Protein AF-A0A4Z2IRZ7-F1 (afdb_monomer)

Sequence (146 aa):
MLFPNQSNFNRVLLCSSFQFVLPHSRGSSHGQTRIIRKAYEQDFYTQMMEECYELWAQLEQEAGVKLYRQTGLLVMGPEDSQSYQLMKETLQKNKVPIAILNRDNFCQHIPNVNLAVGDGAVVDITAGVLYADRALKTVQVQHGSC

Solvent-accessible surface area (backbone atoms only — not comparable to full-atom values): 8974 Å² total; per-residue (Å²): 136,90,81,84,85,78,77,82,77,76,87,77,83,86,83,72,96,62,99,62,76,83,89,61,95,81,48,98,78,58,58,65,60,41,83,45,69,51,82,34,58,52,58,68,61,35,59,54,36,56,60,51,54,52,53,52,53,48,50,26,62,78,65,75,45,93,36,74,44,78,70,34,40,84,46,73,47,50,50,84,36,67,66,53,45,40,19,52,50,31,29,57,74,69,64,50,62,62,48,81,38,49,86,90,52,33,50,80,78,41,74,90,58,84,80,56,92,67,44,36,34,40,29,34,55,79,7,22,40,30,35,47,58,57,50,54,51,50,58,46,60,77,72,59,82,124

Foldseek 3Di:
DDDDPDPPPPPDDDDDPDPDDPPDDDDPLPDQKDKQFLQFLDLVSNVVSVVVVVVQVVLCVVQVHDFDDQDWDKDKDQPPDPRNVSSVVSCVVSVQDKDKDDQVCCCVVVVPDHHDVRMTMMIRRRMDMGRSRVSVVSVCVVPVDD

Mean predicted aligned error: 10.41 Å

Structure (mmCIF, N/CA/C/O backbone):
data_AF-A0A4Z2IRZ7-F1
#
_entry.id   AF-A0A4Z2IRZ7-F1
#
loop_
_atom_site.group_PDB
_atom_site.id
_atom_site.type_symbol
_atom_site.label_atom_id
_atom_site.label_alt_id
_atom_site.label_comp_id
_atom_site.label_asym_id
_atom_site.label_entity_id
_atom_site.label_seq_id
_atom_site.pdbx_PDB_ins_code
_atom_site.Cartn_x
_atom_site.Cartn_y
_atom_site.Cartn_z
_atom_site.occupancy
_atom_site.B_iso_or_equiv
_atom_site.auth_seq_id
_atom_site.auth_comp_id
_atom_site.auth_asym_id
_atom_site.auth_atom_id
_atom_site.pdbx_PDB_model_num
ATOM 1 N N . MET A 1 1 ? 6.733 22.222 47.354 1.00 32.50 1 MET A N 1
ATOM 2 C CA . MET A 1 1 ? 6.827 21.213 46.280 1.00 32.50 1 MET A CA 1
ATOM 3 C C . MET A 1 1 ? 5.982 21.704 45.122 1.00 32.50 1 MET A C 1
ATOM 5 O O . MET A 1 1 ? 4.785 21.882 45.292 1.00 32.50 1 MET A O 1
ATOM 9 N N . LEU A 1 2 ? 6.634 22.040 44.012 1.00 34.78 2 LEU A N 1
ATOM 10 C CA . LEU A 1 2 ? 6.007 22.363 42.732 1.00 34.78 2 LEU A CA 1
ATOM 11 C C . LEU A 1 2 ? 5.690 21.047 42.018 1.00 34.78 2 LEU A C 1
ATOM 13 O O . LEU A 1 2 ? 6.548 20.178 42.036 1.00 34.78 2 LEU A O 1
ATOM 17 N N . PHE A 1 3 ? 4.497 20.921 41.437 1.00 31.45 3 PHE A N 1
ATOM 18 C CA . PHE A 1 3 ? 4.261 20.603 40.019 1.00 31.45 3 PHE A CA 1
ATOM 19 C C . PHE A 1 3 ? 2.749 20.733 39.743 1.00 31.45 3 PHE A C 1
ATOM 21 O O . PHE A 1 3 ? 1.959 20.012 40.353 1.00 31.45 3 PHE A O 1
ATOM 28 N N . PRO A 1 4 ? 2.315 21.647 38.857 1.00 38.50 4 PRO A N 1
ATOM 29 C CA . PRO A 1 4 ? 0.963 21.649 38.321 1.00 38.50 4 PRO A CA 1
ATOM 30 C C . PRO A 1 4 ? 0.890 20.648 37.161 1.00 38.50 4 PR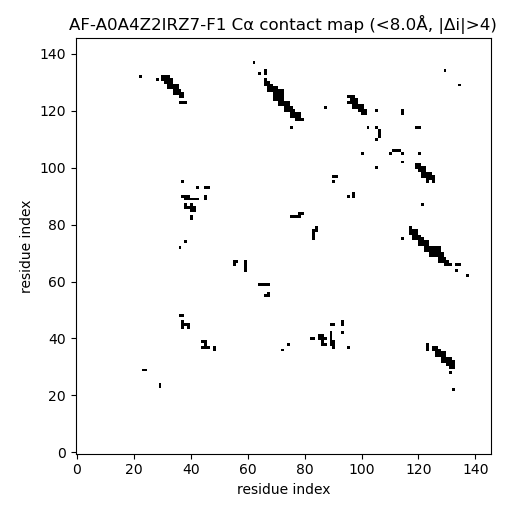O A C 1
ATOM 32 O O . PRO A 1 4 ? 1.700 20.708 36.240 1.00 38.50 4 PRO A O 1
ATOM 35 N N . ASN A 1 5 ? -0.089 19.745 37.179 1.00 33.78 5 ASN A N 1
ATOM 36 C CA . ASN A 1 5 ? -0.401 18.916 36.019 1.00 33.78 5 ASN A CA 1
ATOM 37 C C . ASN A 1 5 ? -1.425 19.683 35.168 1.00 33.78 5 ASN A C 1
ATOM 39 O O . ASN A 1 5 ? -2.632 19.586 35.383 1.00 33.78 5 ASN A O 1
ATOM 43 N N . GLN A 1 6 ? -0.936 20.547 34.275 1.00 34.66 6 GLN A N 1
ATOM 44 C CA . GLN A 1 6 ? -1.775 21.174 33.257 1.00 34.66 6 GLN A CA 1
ATOM 45 C C . GLN A 1 6 ? -2.068 20.133 32.176 1.00 34.66 6 GLN A C 1
ATOM 47 O O . GLN A 1 6 ? -1.275 19.904 31.269 1.00 34.66 6 GLN A O 1
ATOM 52 N N . SER A 1 7 ? -3.232 19.500 32.270 1.00 45.59 7 SER A N 1
ATOM 53 C CA . SER A 1 7 ? -3.869 18.853 31.128 1.00 45.59 7 SER A CA 1
ATOM 54 C C . SER A 1 7 ? -4.123 19.917 30.055 1.00 45.59 7 SER A C 1
ATOM 56 O O . SER A 1 7 ? -4.954 20.806 30.253 1.00 45.59 7 SER A O 1
ATOM 58 N N . ASN A 1 8 ? -3.385 19.846 28.944 1.00 38.34 8 ASN A N 1
ATOM 59 C CA . ASN A 1 8 ? -3.574 20.691 27.764 1.00 38.34 8 ASN A CA 1
ATOM 60 C C . ASN A 1 8 ? -4.948 20.415 27.132 1.00 38.34 8 ASN A C 1
ATOM 62 O O . ASN A 1 8 ? -5.078 19.638 26.189 1.00 38.34 8 ASN A O 1
ATOM 66 N N . PHE A 1 9 ? -5.992 21.066 27.642 1.00 39.69 9 PHE A N 1
ATOM 67 C CA . PHE A 1 9 ? -7.276 21.165 26.958 1.00 39.69 9 PHE A CA 1
ATOM 68 C C . PHE A 1 9 ? -7.162 22.211 25.848 1.00 39.69 9 PHE A C 1
ATOM 70 O O . PHE A 1 9 ? -7.553 23.367 26.015 1.00 39.69 9 PHE A O 1
ATOM 77 N N . ASN A 1 10 ? -6.639 21.806 24.693 1.00 42.34 10 ASN A N 1
ATOM 78 C CA . ASN A 1 10 ? -6.828 22.593 23.481 1.00 42.34 10 ASN A CA 1
ATOM 79 C C . ASN A 1 10 ? -8.300 22.468 23.071 1.00 42.34 10 ASN A C 1
ATOM 81 O O . ASN A 1 10 ? -8.748 21.409 22.636 1.00 42.34 10 ASN A O 1
ATOM 85 N N . ARG A 1 11 ? -9.076 23.545 23.234 1.00 40.66 11 ARG A N 1
ATOM 86 C CA . ARG A 1 11 ? -10.427 23.628 22.665 1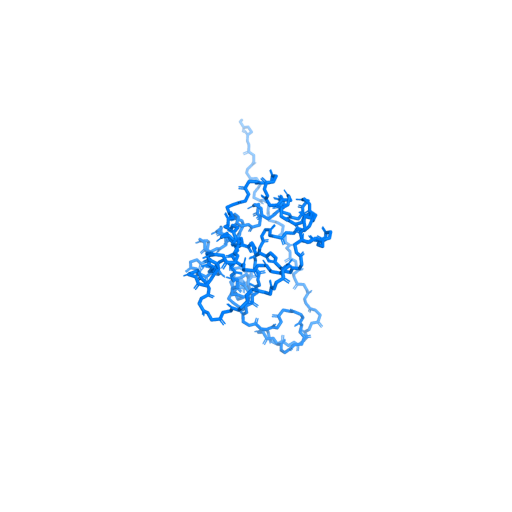.00 40.66 11 ARG A CA 1
ATOM 87 C C . ARG A 1 11 ? -10.292 23.736 21.147 1.00 40.66 11 ARG A C 1
ATOM 89 O O . ARG A 1 11 ? -9.940 24.796 20.638 1.00 40.66 11 ARG A O 1
ATOM 96 N N . VAL A 1 12 ? -10.548 22.642 20.437 1.00 47.38 12 VAL A N 1
ATOM 97 C CA . VAL A 1 12 ? -10.505 22.592 18.971 1.00 47.38 12 VAL A CA 1
ATOM 98 C C . VAL A 1 12 ? -11.932 22.666 18.434 1.00 47.38 12 VAL A C 1
ATOM 100 O O . VAL A 1 12 ? -12.759 21.815 18.747 1.00 47.38 12 VAL A O 1
ATOM 103 N N . LEU A 1 13 ? -12.225 23.686 17.625 1.00 42.91 13 LEU A N 1
ATOM 104 C CA . LEU A 1 13 ? -13.468 23.768 16.859 1.00 42.91 13 LEU A CA 1
ATOM 105 C C . LEU A 1 13 ? -13.219 23.190 15.461 1.00 42.91 13 LEU A C 1
ATOM 107 O O . LEU A 1 13 ? -12.467 23.769 14.678 1.00 42.91 13 LEU A O 1
ATOM 111 N N . LEU A 1 14 ? -13.851 22.060 15.139 1.00 45.16 14 LEU A N 1
ATOM 112 C CA . LEU A 1 14 ? -13.789 21.466 13.804 1.00 45.16 14 LEU A CA 1
ATOM 113 C C . L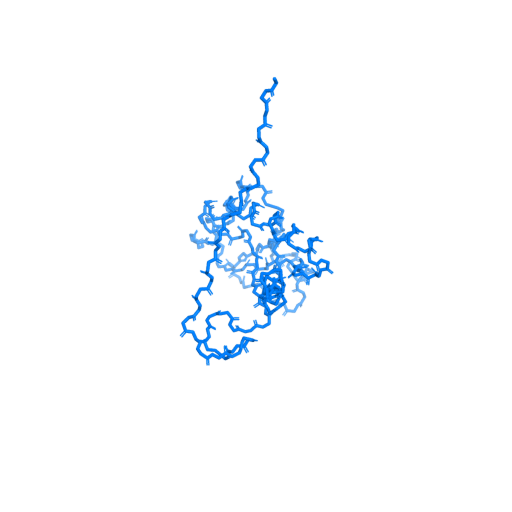EU A 1 14 ? -14.932 22.023 12.935 1.00 45.16 14 LEU A C 1
ATOM 115 O O . LEU A 1 14 ? -16.046 21.503 12.947 1.00 45.16 14 LEU A O 1
ATOM 119 N N . CYS A 1 15 ? -14.676 23.093 12.181 1.00 35.94 15 CYS A N 1
ATOM 120 C CA . CYS A 1 15 ? -15.643 23.631 11.218 1.00 35.94 15 CYS A CA 1
ATOM 121 C C . CYS A 1 15 ? -15.495 22.938 9.856 1.00 35.94 15 CYS A C 1
ATOM 123 O O . CYS A 1 15 ? -14.507 23.147 9.155 1.00 35.94 15 CYS A O 1
ATOM 125 N N . SER A 1 16 ? -16.497 22.153 9.458 1.00 40.22 16 SER A N 1
ATOM 126 C CA . SER A 1 16 ? -16.634 21.653 8.084 1.00 40.22 16 SER A CA 1
ATOM 127 C C . SER A 1 16 ? -17.588 22.555 7.298 1.00 40.22 16 SER A C 1
ATOM 129 O O . SER A 1 16 ? -18.656 22.908 7.791 1.00 40.22 16 SER A O 1
ATOM 131 N N . SER A 1 17 ? -17.220 22.927 6.071 1.00 38.41 17 SER A N 1
ATOM 132 C CA . SER A 1 17 ? -17.977 23.843 5.202 1.00 38.41 17 SER A CA 1
ATOM 133 C C . SER A 1 17 ? -19.218 23.221 4.546 1.00 38.41 17 SER A C 1
ATOM 135 O O . SER A 1 17 ? -19.878 23.874 3.736 1.00 38.41 17 SER A O 1
ATOM 137 N N . PHE A 1 18 ? -19.558 21.973 4.876 1.00 39.00 18 PHE A N 1
ATOM 138 C CA . PHE A 1 18 ? -20.695 21.269 4.291 1.00 39.00 18 PHE A CA 1
ATOM 139 C C . PHE A 1 18 ? -21.852 21.138 5.281 1.00 39.00 18 PHE A C 1
ATOM 141 O O . PHE A 1 18 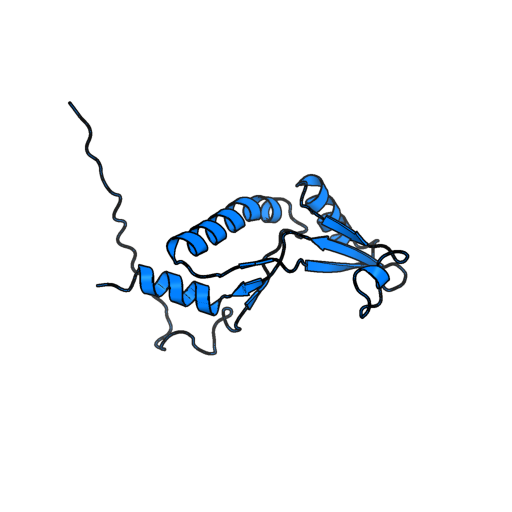? -21.765 20.458 6.299 1.00 39.00 18 PHE A O 1
ATOM 148 N N . GLN A 1 19 ? -22.974 21.754 4.916 1.00 40.66 19 GLN A N 1
ATOM 149 C CA . GLN A 1 19 ? -24.267 21.726 5.602 1.00 40.66 19 GLN A CA 1
ATOM 150 C C . GLN A 1 19 ? -25.009 20.390 5.368 1.00 40.66 19 GLN A C 1
ATOM 152 O O . GLN A 1 19 ? -26.191 20.372 5.036 1.00 40.66 19 GLN A O 1
ATOM 157 N N . PHE A 1 20 ? -24.303 19.259 5.480 1.00 42.69 20 PHE A N 1
ATOM 158 C CA . PHE A 1 20 ? -24.857 17.917 5.287 1.00 42.69 20 PHE A CA 1
ATOM 159 C C . PHE A 1 20 ? -24.367 16.961 6.374 1.00 42.69 20 PHE A C 1
ATOM 161 O O . PHE A 1 20 ? -23.194 16.966 6.742 1.00 42.69 20 PHE A O 1
ATOM 168 N N . VAL A 1 21 ? -25.276 16.107 6.852 1.00 39.84 21 VAL A N 1
ATOM 169 C CA . VAL A 1 21 ? -24.967 15.016 7.782 1.00 39.84 21 VAL A CA 1
ATOM 170 C C . VAL A 1 21 ? -23.913 14.109 7.142 1.00 39.84 21 VAL A C 1
ATOM 172 O O . VAL A 1 21 ? -24.090 13.619 6.025 1.00 39.84 21 VAL A O 1
ATOM 175 N N . LEU A 1 22 ? -22.790 13.924 7.832 1.00 49.19 22 LEU A N 1
ATOM 176 C CA . LEU A 1 22 ? -21.713 13.044 7.388 1.00 49.19 22 LEU A CA 1
ATOM 177 C C . LEU A 1 22 ? -22.126 11.574 7.576 1.00 49.19 22 LEU A C 1
ATOM 179 O O . LEU A 1 22 ? -22.751 11.254 8.589 1.00 49.19 22 LEU A O 1
ATOM 183 N N . PRO A 1 23 ? -21.754 10.661 6.654 1.00 47.69 23 PRO A N 1
ATOM 184 C CA . PRO A 1 23 ? -20.941 10.857 5.442 1.00 47.69 23 PRO A CA 1
ATOM 185 C C . PRO A 1 23 ? -21.766 11.252 4.190 1.00 47.69 23 PRO A C 1
ATOM 187 O O . PRO A 1 23 ? -22.801 10.649 3.923 1.00 47.69 23 PRO A O 1
ATOM 190 N N . HIS A 1 24 ? -21.289 12.221 3.383 1.00 47.66 24 HIS A N 1
ATOM 191 C CA . HIS A 1 24 ? -22.017 12.743 2.205 1.00 47.66 24 HIS A CA 1
ATOM 192 C C . HIS A 1 24 ? -21.232 12.680 0.887 1.00 47.66 24 HIS A C 1
ATOM 194 O O . HIS A 1 24 ? -20.155 13.251 0.816 1.00 47.66 24 HIS A O 1
ATOM 200 N N . SER A 1 25 ? -21.844 12.153 -0.181 1.00 45.09 25 SER A N 1
ATOM 201 C CA . SER A 1 25 ? -21.504 12.103 -1.631 1.00 45.09 25 SER A CA 1
ATOM 202 C C . SER A 1 25 ? -20.234 12.706 -2.275 1.00 45.09 25 SER A C 1
ATOM 204 O O . SER A 1 25 ? -19.810 12.278 -3.346 1.00 45.09 25 SER A O 1
ATOM 206 N N . ARG A 1 26 ? -19.749 13.842 -1.769 1.00 46.72 26 ARG A N 1
ATOM 207 C CA . ARG A 1 26 ? -19.220 14.936 -2.611 1.00 46.72 26 ARG A CA 1
ATOM 208 C C . ARG A 1 26 ? -17.839 15.459 -2.202 1.00 46.72 26 ARG A C 1
ATOM 210 O O . ARG A 1 26 ? -17.380 16.438 -2.774 1.00 46.72 26 ARG A O 1
ATOM 217 N N . GLY A 1 27 ? -17.183 14.825 -1.230 1.00 46.09 27 GLY A N 1
ATOM 218 C CA . GLY A 1 27 ? -15.778 15.092 -0.877 1.00 46.09 27 GLY A CA 1
ATOM 219 C C . GLY A 1 27 ? -14.827 14.026 -1.432 1.00 46.09 27 GLY A C 1
ATOM 220 O O . GLY A 1 27 ? -15.249 12.889 -1.641 1.00 46.09 27 GLY A O 1
ATOM 221 N N . SER A 1 28 ? -13.534 14.337 -1.588 1.00 44.31 28 SER A N 1
ATOM 222 C CA . SER A 1 28 ? -12.495 13.364 -1.992 1.00 44.31 28 SER A CA 1
ATOM 223 C C . SER A 1 28 ? -12.291 12.224 -0.984 1.00 44.31 28 SER A C 1
ATOM 225 O O . SER A 1 28 ? -11.572 11.276 -1.288 1.00 44.31 28 SER A O 1
ATOM 227 N N . SER A 1 29 ? -12.966 12.274 0.172 1.00 50.72 29 SER A N 1
ATOM 228 C CA . SER A 1 29 ? -13.132 11.195 1.161 1.00 50.72 29 SER A CA 1
ATOM 229 C C . SER A 1 29 ? -14.278 10.216 0.831 1.00 50.72 29 SER A C 1
ATOM 231 O O . SER A 1 29 ? -14.600 9.354 1.643 1.00 50.72 29 SER A O 1
ATOM 233 N N . HIS A 1 30 ? -14.891 10.309 -0.359 1.00 43.41 30 HIS A N 1
ATOM 234 C CA . HIS A 1 30 ? -15.922 9.368 -0.822 1.00 43.41 30 HIS A CA 1
ATOM 235 C C . HIS A 1 30 ? -15.389 7.979 -1.134 1.00 43.41 30 HIS A C 1
ATOM 237 O O . HIS A 1 30 ? -14.354 7.832 -1.774 1.00 43.41 30 HIS A O 1
ATOM 243 N N . GLY A 1 31 ? -16.113 6.953 -0.699 1.00 56.78 31 GLY A N 1
ATOM 244 C CA . GLY A 1 31 ? -15.727 5.552 -0.851 1.00 56.78 31 GLY A CA 1
ATOM 245 C C . GLY A 1 31 ? -15.310 4.940 0.481 1.00 56.78 31 GLY A C 1
ATOM 246 O O . GLY A 1 31 ? -14.667 5.593 1.298 1.00 56.78 31 GLY A O 1
ATOM 247 N N . GLN A 1 32 ? -15.689 3.680 0.683 1.00 75.56 32 GLN A N 1
ATOM 248 C CA . GLN A 1 32 ? -15.544 2.961 1.955 1.00 75.56 32 GLN A CA 1
ATOM 249 C C . GLN A 1 32 ? -14.083 2.812 2.402 1.00 75.56 32 GLN A C 1
ATOM 251 O O . GLN A 1 32 ? -13.810 2.607 3.581 1.00 75.56 32 GLN A O 1
ATOM 256 N N . THR A 1 33 ? -13.137 2.908 1.466 1.00 86.94 33 THR A N 1
ATOM 257 C CA . THR A 1 33 ? -11.757 2.482 1.683 1.00 86.94 33 THR A CA 1
ATOM 258 C C . THR A 1 33 ? -10.720 3.442 1.107 1.00 86.94 33 THR A C 1
ATOM 260 O O . THR A 1 33 ? -10.970 4.103 0.098 1.00 86.94 33 THR A O 1
ATOM 263 N N . ARG A 1 34 ? -9.527 3.505 1.706 1.00 92.56 34 ARG A N 1
ATOM 264 C CA . ARG A 1 34 ? -8.346 4.218 1.184 1.00 92.56 34 ARG A CA 1
ATOM 265 C C . ARG A 1 34 ? -7.119 3.320 1.202 1.00 92.56 34 ARG A C 1
ATOM 267 O O . ARG A 1 34 ? -6.980 2.523 2.119 1.00 92.56 34 ARG A O 1
ATOM 274 N N . ILE A 1 35 ? -6.242 3.452 0.209 1.00 94.81 35 ILE A N 1
ATOM 275 C CA . ILE A 1 35 ? -4.949 2.760 0.219 1.00 94.81 35 ILE A CA 1
ATOM 276 C C . ILE A 1 35 ? -4.039 3.450 1.235 1.00 94.81 35 ILE A C 1
ATOM 278 O O . ILE A 1 35 ? -3.924 4.674 1.233 1.00 94.81 35 ILE A O 1
ATOM 282 N N . ILE A 1 36 ? -3.372 2.651 2.059 1.00 97.00 36 ILE A N 1
ATOM 283 C CA . ILE A 1 36 ? -2.219 3.055 2.862 1.00 97.00 36 ILE A CA 1
ATOM 284 C C . ILE A 1 36 ? -1.010 2.264 2.357 1.00 97.00 36 ILE A C 1
ATOM 286 O O . ILE A 1 36 ? -1.121 1.064 2.109 1.00 97.00 36 ILE A O 1
ATOM 290 N N . ARG A 1 37 ? 0.117 2.936 2.106 1.00 97.12 37 ARG A N 1
ATOM 291 C CA . ARG A 1 37 ? 1.305 2.335 1.479 1.00 97.12 37 ARG A CA 1
ATOM 292 C C . ARG A 1 37 ? 2.573 3.079 1.869 1.00 97.12 37 ARG A C 1
ATOM 294 O O . ARG A 1 37 ? 2.500 4.276 2.123 1.00 97.12 37 ARG A O 1
ATOM 301 N N . LYS A 1 38 ? 3.713 2.396 1.819 1.00 97.38 38 LYS A N 1
ATOM 302 C CA . LYS A 1 38 ? 5.063 2.972 1.907 1.00 97.38 38 LYS A CA 1
ATOM 303 C C . LYS A 1 38 ? 5.743 3.086 0.536 1.00 97.38 38 LYS A C 1
ATOM 305 O O . LYS A 1 38 ? 6.768 3.738 0.422 1.00 97.38 38 LYS A O 1
ATOM 310 N N . ALA A 1 39 ? 5.171 2.491 -0.513 1.00 96.06 39 ALA A N 1
ATOM 311 C CA . ALA A 1 39 ? 5.706 2.530 -1.878 1.00 96.06 39 ALA A CA 1
ATOM 312 C C . ALA A 1 39 ? 5.613 3.920 -2.536 1.00 96.06 39 ALA A C 1
ATOM 314 O O . ALA A 1 39 ? 4.722 4.155 -3.346 1.00 96.06 39 ALA A O 1
ATOM 315 N N . TYR A 1 40 ? 6.525 4.834 -2.210 1.00 96.38 40 TYR A N 1
ATOM 316 C CA . TYR A 1 40 ? 6.680 6.142 -2.856 1.00 96.38 40 TYR A CA 1
ATOM 317 C C . TYR A 1 40 ? 8.049 6.279 -3.527 1.00 96.38 40 TYR A C 1
ATOM 319 O O . TYR A 1 40 ? 9.014 5.644 -3.116 1.00 96.38 40 TYR A O 1
ATOM 327 N N . GLU A 1 41 ? 8.130 7.140 -4.543 1.00 95.75 41 GLU A N 1
ATOM 328 C CA . GLU A 1 41 ? 9.402 7.552 -5.154 1.00 95.75 41 GLU A CA 1
ATOM 329 C C . GLU A 1 41 ? 10.208 8.479 -4.240 1.00 95.75 41 GLU A C 1
ATOM 331 O O . GLU A 1 41 ? 11.433 8.459 -4.258 1.00 95.75 41 GLU A O 1
ATOM 336 N N . GLN A 1 42 ? 9.528 9.333 -3.467 1.00 95.19 42 GLN A N 1
ATOM 337 C CA . GLN A 1 42 ? 10.183 10.291 -2.585 1.00 95.19 42 GLN A CA 1
ATOM 338 C C . GLN A 1 42 ? 10.356 9.698 -1.184 1.00 95.19 42 GLN A C 1
ATOM 340 O O . GLN A 1 42 ? 9.383 9.383 -0.498 1.00 95.19 42 GLN A O 1
ATOM 345 N N . ASP A 1 43 ? 11.611 9.640 -0.742 1.00 94.81 43 ASP A N 1
ATOM 346 C CA . ASP A 1 43 ? 12.057 9.109 0.553 1.00 94.81 43 ASP A CA 1
ATOM 347 C C . ASP A 1 43 ? 11.271 9.657 1.751 1.00 94.81 43 ASP A C 1
ATOM 349 O O . ASP A 1 43 ? 10.883 8.913 2.652 1.00 94.81 43 ASP A O 1
ATOM 353 N N . PHE A 1 44 ? 10.979 10.959 1.728 1.00 95.56 44 PHE A N 1
ATOM 354 C CA . PHE A 1 44 ? 10.325 11.632 2.845 1.00 95.56 44 PHE A CA 1
ATOM 355 C C . PHE A 1 44 ? 8.914 11.089 3.113 1.00 95.56 44 PHE A C 1
ATOM 357 O O . PHE A 1 44 ? 8.516 10.977 4.272 1.00 95.56 44 PHE A O 1
ATOM 364 N N . TYR A 1 45 ? 8.162 10.721 2.066 1.00 95.38 45 TYR A N 1
ATOM 365 C CA . TYR A 1 45 ? 6.826 10.154 2.246 1.00 95.38 45 TYR A CA 1
ATOM 366 C C . TYR A 1 45 ? 6.924 8.777 2.893 1.00 95.38 45 TYR A C 1
ATOM 368 O O . TYR A 1 45 ? 6.199 8.499 3.840 1.00 95.38 45 TYR A O 1
ATOM 376 N N . THR A 1 46 ? 7.852 7.939 2.432 1.00 95.50 46 THR A N 1
ATOM 377 C CA . THR A 1 46 ? 8.095 6.601 2.986 1.00 95.50 46 THR A CA 1
ATOM 378 C C . THR A 1 46 ? 8.469 6.652 4.467 1.00 95.50 46 THR A C 1
ATOM 380 O O . THR A 1 46 ? 7.961 5.850 5.246 1.00 95.50 46 THR A O 1
ATOM 383 N N . GLN A 1 47 ? 9.302 7.614 4.869 1.00 94.94 47 GLN A N 1
ATOM 384 C CA . GLN A 1 47 ? 9.707 7.808 6.267 1.00 94.94 47 GLN A CA 1
ATOM 385 C C . GLN A 1 47 ? 8.549 8.281 7.146 1.00 94.94 47 GLN A C 1
ATOM 387 O O . GLN A 1 47 ? 8.325 7.725 8.219 1.00 94.94 47 GLN A O 1
ATOM 392 N N . MET A 1 48 ? 7.765 9.251 6.666 1.00 96.12 48 MET A N 1
ATOM 393 C CA . MET A 1 48 ? 6.583 9.755 7.375 1.00 96.12 48 MET A CA 1
ATOM 394 C C . MET A 1 48 ? 5.535 8.659 7.611 1.00 96.12 48 MET A C 1
ATOM 396 O O . MET A 1 48 ? 4.767 8.717 8.571 1.00 96.12 48 MET A O 1
ATOM 400 N N . MET A 1 49 ? 5.495 7.640 6.748 1.00 95.94 49 MET A N 1
ATOM 401 C CA . MET A 1 49 ? 4.526 6.565 6.898 1.00 95.94 49 MET A CA 1
ATOM 402 C C . MET A 1 49 ? 4.725 5.747 8.173 1.00 95.94 49 MET A C 1
ATOM 404 O O . MET A 1 49 ? 3.725 5.235 8.658 1.00 95.94 49 MET A O 1
ATOM 408 N N . GLU A 1 50 ? 5.938 5.623 8.725 1.00 89.94 50 GLU A N 1
ATOM 409 C CA . GLU A 1 50 ? 6.156 4.855 9.963 1.00 89.94 50 GLU A CA 1
ATOM 410 C C . GLU A 1 50 ? 5.283 5.389 11.107 1.00 89.94 50 GLU A C 1
ATOM 412 O O . GLU A 1 50 ? 4.441 4.662 11.632 1.00 89.94 50 GLU A O 1
ATOM 417 N N . GLU A 1 51 ? 5.376 6.694 11.369 1.00 93.38 51 GLU A N 1
ATOM 418 C CA . GLU A 1 51 ? 4.542 7.393 12.351 1.00 93.38 51 GLU A CA 1
ATOM 419 C C . GLU A 1 51 ? 3.052 7.301 11.986 1.00 93.38 51 GLU A C 1
ATOM 421 O O . GLU A 1 51 ? 2.202 7.075 12.845 1.00 93.38 51 GLU A O 1
ATOM 426 N N . CYS A 1 52 ? 2.706 7.395 10.697 1.00 95.31 52 CYS A N 1
ATOM 427 C CA . CYS A 1 52 ? 1.313 7.253 10.271 1.00 95.31 52 CYS A CA 1
ATOM 428 C C . CYS A 1 52 ? 0.727 5.877 10.638 1.00 95.31 52 CYS A C 1
ATOM 430 O O . CYS A 1 52 ? -0.424 5.812 11.068 1.00 95.31 52 CYS A O 1
ATOM 432 N N . TYR A 1 53 ? 1.475 4.780 10.461 1.00 96.06 53 TYR A N 1
ATOM 433 C CA . TYR A 1 53 ? 1.006 3.438 10.838 1.00 96.06 53 TYR A CA 1
ATOM 434 C C . TYR A 1 53 ? 0.830 3.306 12.356 1.00 96.06 53 TYR A C 1
ATOM 436 O O . TYR A 1 53 ? -0.161 2.716 12.790 1.00 96.06 53 TYR A O 1
ATOM 444 N N . GLU A 1 54 ? 1.736 3.881 13.151 1.00 95.81 54 GLU A N 1
ATOM 445 C CA . GLU A 1 54 ? 1.619 3.910 14.615 1.00 95.81 54 GLU A CA 1
ATOM 446 C C . GLU A 1 54 ? 0.361 4.663 15.065 1.00 95.81 54 GLU A C 1
ATOM 448 O O . GLU A 1 54 ? -0.419 4.140 15.862 1.00 95.81 54 GLU A O 1
ATOM 453 N N . LEU A 1 55 ? 0.098 5.838 14.486 1.00 96.12 55 LEU A N 1
ATOM 454 C CA . LEU A 1 55 ? -1.092 6.638 14.789 1.00 96.12 55 LEU A CA 1
ATOM 455 C C . LEU A 1 55 ? -2.394 5.916 14.417 1.00 96.12 55 LEU A C 1
ATOM 457 O O . LEU A 1 55 ? -3.369 5.965 15.168 1.00 96.12 55 LEU A O 1
ATOM 461 N N . TRP A 1 56 ? -2.426 5.207 13.283 1.00 95.81 56 TRP A N 1
ATOM 462 C CA . TRP A 1 56 ? -3.585 4.384 12.921 1.00 95.81 56 TRP A CA 1
ATOM 463 C C . TRP A 1 56 ? -3.803 3.239 13.910 1.00 95.81 56 TRP A C 1
ATOM 465 O O . TRP A 1 56 ? -4.942 3.013 14.319 1.00 95.81 56 TRP A O 1
ATOM 475 N N . ALA A 1 57 ? -2.737 2.548 14.320 1.00 95.31 57 ALA A N 1
ATOM 476 C CA . ALA A 1 57 ? -2.822 1.473 15.303 1.00 95.31 57 ALA A CA 1
ATOM 477 C C . ALA A 1 57 ? -3.289 1.989 16.675 1.00 95.31 57 ALA A C 1
ATOM 479 O O . ALA A 1 57 ? -4.123 1.353 17.320 1.00 95.31 57 ALA A O 1
ATOM 480 N N . GLN A 1 58 ? -2.809 3.160 17.099 1.00 94.50 58 GLN A N 1
ATOM 481 C CA . GLN A 1 58 ? -3.268 3.819 18.319 1.00 94.50 58 GLN A CA 1
ATOM 482 C C . GLN A 1 58 ? -4.765 4.148 18.242 1.00 94.50 58 GLN A C 1
ATOM 484 O O . GLN A 1 58 ? -5.514 3.807 19.156 1.00 94.50 58 GLN A O 1
ATOM 489 N N . LEU A 1 59 ? -5.229 4.729 17.132 1.00 92.31 59 LEU A N 1
ATOM 490 C CA . LEU A 1 59 ? -6.645 5.051 16.947 1.00 92.31 59 LEU A CA 1
ATOM 491 C C . LEU A 1 59 ? -7.533 3.796 16.967 1.00 92.31 59 LEU A C 1
ATOM 493 O O . LEU A 1 59 ? -8.619 3.819 17.546 1.00 92.31 59 LEU A O 1
ATOM 497 N N . GLU A 1 60 ? -7.085 2.692 16.359 1.00 93.88 60 GLU A N 1
ATOM 498 C CA . GLU A 1 60 ? -7.788 1.404 16.443 1.00 93.88 60 GLU A CA 1
ATOM 499 C C . GLU A 1 60 ? -7.930 0.923 17.894 1.00 93.88 60 GLU A C 1
ATOM 501 O O . GLU A 1 60 ? -9.003 0.450 18.278 1.00 93.88 60 GLU A O 1
ATOM 506 N N . GLN A 1 61 ? -6.869 1.058 18.699 1.00 93.94 61 GLN A N 1
ATOM 507 C CA . GLN A 1 61 ? -6.866 0.667 20.112 1.00 93.94 61 GLN A CA 1
ATOM 508 C C . GLN A 1 61 ? -7.792 1.547 20.955 1.00 93.94 61 GLN A C 1
ATOM 510 O O . GLN A 1 61 ? -8.610 1.021 21.706 1.00 93.94 61 GLN A O 1
ATOM 515 N N . GLU A 1 62 ? -7.705 2.870 20.807 1.00 90.56 62 GLU A N 1
ATOM 516 C CA . GLU A 1 62 ? -8.520 3.827 21.565 1.00 90.56 62 GLU A CA 1
ATOM 517 C C . GLU A 1 62 ? -10.014 3.697 21.257 1.00 90.56 62 GLU A C 1
ATOM 519 O O . GLU A 1 62 ? -10.859 3.875 22.133 1.00 90.56 62 GLU A O 1
ATOM 524 N N . ALA A 1 63 ? -10.351 3.382 20.008 1.00 88.69 63 ALA A N 1
ATOM 525 C CA . ALA A 1 63 ? -11.730 3.287 19.556 1.00 88.69 63 ALA A CA 1
ATOM 526 C C . ALA A 1 63 ? -12.320 1.873 19.629 1.00 88.69 63 ALA A C 1
ATOM 528 O O . ALA A 1 63 ? -13.524 1.702 19.430 1.00 88.69 63 ALA A O 1
ATOM 529 N N . GLY A 1 64 ? -11.489 0.851 19.853 1.00 91.62 64 GLY A N 1
ATOM 530 C CA . GLY A 1 64 ? -11.910 -0.550 19.857 1.00 91.62 64 GLY A CA 1
ATOM 531 C C . GLY A 1 64 ? -12.476 -1.031 18.515 1.00 91.62 64 GLY A C 1
ATOM 532 O O . GLY A 1 64 ? -13.264 -1.978 18.481 1.00 91.62 64 GLY A O 1
ATOM 533 N N . VAL A 1 65 ? -12.113 -0.386 17.402 1.00 91.19 65 VAL A N 1
ATOM 534 C CA . VAL A 1 65 ? -12.599 -0.730 16.058 1.00 91.19 65 VAL A CA 1
ATOM 535 C C . VAL A 1 65 ? -11.448 -0.959 15.096 1.00 91.19 65 VAL A C 1
ATOM 537 O O . VAL A 1 65 ? -10.463 -0.232 15.090 1.00 91.19 65 VAL A O 1
ATOM 540 N N . LYS A 1 66 ? -11.609 -1.950 14.215 1.00 92.44 66 LYS A N 1
ATOM 541 C CA . LYS A 1 66 ? -10.649 -2.210 13.142 1.00 92.44 66 LYS A CA 1
ATOM 542 C C . LYS A 1 66 ? -10.837 -1.214 11.995 1.00 92.44 66 LYS A C 1
ATOM 544 O O . LYS A 1 66 ? -11.886 -1.214 11.335 1.00 92.44 66 LYS A O 1
ATOM 549 N N . LEU A 1 67 ? -9.810 -0.408 11.758 1.00 94.38 67 LEU A N 1
ATOM 550 C CA . LEU A 1 67 ? -9.683 0.639 10.749 1.00 94.38 67 LEU A CA 1
ATOM 551 C C . LEU A 1 67 ? -8.690 0.262 9.650 1.00 94.38 67 LEU A C 1
ATOM 553 O O . LEU A 1 67 ? -8.890 0.682 8.517 1.00 94.38 67 LEU A O 1
ATOM 557 N N . TYR A 1 68 ? -7.685 -0.561 9.941 1.00 96.25 68 TYR A N 1
ATOM 558 C CA . TYR A 1 68 ? -6.651 -0.978 9.008 1.00 96.25 68 TYR A CA 1
ATOM 559 C C . TYR A 1 68 ? -6.745 -2.477 8.690 1.00 96.25 68 TYR A C 1
ATOM 561 O O . TYR A 1 68 ? -6.924 -3.351 9.546 1.00 96.25 68 TYR A O 1
ATOM 569 N N . ARG A 1 69 ? -6.631 -2.800 7.403 1.00 97.12 69 ARG A N 1
ATOM 570 C CA . ARG A 1 69 ? -6.487 -4.162 6.900 1.00 97.12 69 ARG A CA 1
ATOM 571 C C . ARG A 1 69 ? -5.240 -4.240 6.031 1.00 97.12 69 ARG A C 1
ATOM 573 O O . ARG A 1 69 ? -5.242 -3.733 4.914 1.00 97.12 69 ARG A O 1
ATOM 580 N N . GLN A 1 70 ? -4.228 -4.950 6.515 1.00 97.44 70 GLN A N 1
ATOM 581 C CA . GLN A 1 70 ? -3.043 -5.291 5.736 1.00 97.44 70 GLN A CA 1
ATOM 582 C C . GLN A 1 70 ? -3.418 -6.256 4.606 1.00 97.44 70 GLN A C 1
ATOM 584 O O . GLN A 1 70 ? -3.890 -7.366 4.857 1.00 97.44 70 GLN A O 1
ATOM 589 N N . THR A 1 71 ? -3.253 -5.813 3.363 1.00 96.56 71 THR A N 1
ATOM 590 C CA . THR A 1 71 ? -3.515 -6.623 2.157 1.00 96.56 71 THR A CA 1
ATOM 591 C C . THR A 1 71 ? -2.285 -6.761 1.270 1.00 96.56 71 THR A C 1
ATOM 593 O O . THR A 1 71 ? -2.304 -7.548 0.330 1.00 96.56 71 THR A O 1
ATOM 596 N N . GLY A 1 72 ? -1.239 -5.985 1.549 1.00 96.69 72 GLY A N 1
ATOM 597 C CA . GLY A 1 72 ? -0.182 -5.670 0.606 1.00 96.69 72 GLY A CA 1
ATOM 598 C C . GLY A 1 72 ? -0.645 -4.705 -0.491 1.00 96.69 72 GLY A C 1
ATOM 599 O O . GLY A 1 72 ? -1.843 -4.448 -0.665 1.00 96.69 72 GLY A O 1
ATOM 600 N N . LEU A 1 73 ? 0.323 -4.182 -1.241 1.00 96.88 73 LEU A N 1
ATOM 601 C CA . LEU A 1 73 ? 0.112 -3.395 -2.454 1.00 96.88 73 LEU A CA 1
ATOM 602 C C . LEU A 1 73 ? 1.073 -3.875 -3.536 1.00 96.88 73 LEU A C 1
ATOM 604 O O . LEU A 1 73 ? 2.285 -3.743 -3.389 1.00 96.88 73 LEU A O 1
ATOM 608 N N . LEU A 1 74 ? 0.512 -4.387 -4.628 1.00 96.50 74 LEU A N 1
ATOM 609 C CA . LEU A 1 74 ? 1.253 -4.704 -5.839 1.00 96.50 74 LEU A CA 1
ATOM 610 C C . LEU A 1 74 ? 1.464 -3.430 -6.665 1.00 96.50 74 LEU A C 1
ATOM 612 O O . LEU A 1 74 ? 0.499 -2.769 -7.048 1.00 96.50 74 LEU A O 1
ATOM 616 N N . VAL A 1 75 ? 2.722 -3.118 -6.963 1.00 96.00 75 VAL A N 1
ATOM 617 C CA . VAL A 1 75 ? 3.132 -2.065 -7.894 1.00 96.00 75 VAL A CA 1
ATOM 618 C C . VAL A 1 75 ? 3.853 -2.726 -9.062 1.00 96.00 75 VAL A C 1
ATOM 620 O O . VAL A 1 75 ? 4.793 -3.492 -8.854 1.00 96.00 75 VAL A O 1
ATOM 623 N N . MET A 1 76 ? 3.400 -2.446 -10.282 1.00 95.25 76 MET A N 1
ATOM 624 C CA . MET A 1 76 ? 3.979 -2.973 -11.518 1.00 95.25 76 MET A CA 1
ATOM 625 C C . MET A 1 76 ? 4.183 -1.852 -12.527 1.00 95.25 76 MET A C 1
ATOM 627 O O . MET A 1 76 ? 3.438 -0.870 -12.519 1.00 95.25 76 MET A O 1
ATOM 631 N N . GLY A 1 77 ? 5.157 -2.027 -13.407 1.00 94.00 77 GLY A N 1
ATOM 632 C CA . GLY A 1 77 ? 5.416 -1.135 -14.530 1.00 94.00 77 GLY A CA 1
ATOM 633 C C . GLY A 1 77 ? 6.748 -1.465 -15.197 1.00 94.00 77 GLY A C 1
ATOM 634 O O . GLY A 1 77 ? 7.419 -2.396 -14.747 1.00 94.00 77 GLY A O 1
ATOM 635 N N . PRO A 1 78 ? 7.153 -0.705 -16.228 1.00 95.75 78 PRO A N 1
ATOM 636 C CA . PRO A 1 78 ? 8.396 -0.965 -16.943 1.00 95.75 78 PRO A CA 1
ATOM 637 C C . PRO A 1 78 ? 9.586 -0.936 -15.983 1.00 95.75 78 PRO A C 1
ATOM 639 O O . PRO A 1 78 ? 9.777 0.049 -15.259 1.00 95.75 78 PRO A O 1
ATOM 642 N N . GLU A 1 79 ? 10.374 -2.014 -15.960 1.00 94.81 79 GLU A N 1
ATOM 643 C CA . GLU A 1 79 ? 11.514 -2.153 -15.047 1.00 94.81 79 GLU A CA 1
ATOM 644 C C . GLU A 1 79 ? 12.560 -1.066 -15.333 1.00 94.81 79 GLU A C 1
ATOM 646 O O . GLU A 1 79 ? 13.211 -0.594 -14.416 1.00 94.81 79 GLU A O 1
ATOM 651 N N . ASP A 1 80 ? 12.697 -0.588 -16.566 1.00 95.38 80 ASP A N 1
ATOM 652 C CA . ASP A 1 80 ? 13.624 0.489 -16.928 1.00 95.38 80 ASP A CA 1
ATOM 653 C C . ASP A 1 80 ? 13.084 1.906 -16.659 1.00 95.38 80 ASP A C 1
ATOM 655 O O . ASP A 1 80 ? 13.810 2.891 -16.828 1.00 95.38 80 ASP A O 1
ATOM 659 N N . SER A 1 81 ? 11.832 2.045 -16.212 1.00 96.62 81 SER A N 1
ATOM 660 C CA . SER A 1 81 ? 11.268 3.361 -15.925 1.00 96.62 81 SER A CA 1
ATOM 661 C C . SER A 1 81 ? 11.898 3.988 -14.680 1.00 96.62 81 SER A C 1
ATOM 663 O O . SER A 1 81 ? 12.017 3.371 -13.618 1.00 96.62 81 SER A O 1
ATOM 665 N N . GLN A 1 82 ? 12.248 5.273 -14.792 1.00 97.12 82 GLN A N 1
ATOM 666 C CA . GLN A 1 82 ? 12.863 6.030 -13.699 1.00 97.12 82 GLN A CA 1
ATOM 667 C C . GLN A 1 82 ? 11.991 6.032 -12.433 1.00 97.12 82 GLN A C 1
ATOM 669 O O . GLN A 1 82 ? 12.499 5.827 -11.336 1.00 97.12 82 GLN A O 1
ATOM 674 N N . SER A 1 83 ? 10.678 6.224 -12.588 1.00 95.19 83 SER A N 1
ATOM 675 C CA . SER A 1 83 ? 9.700 6.212 -11.489 1.00 95.19 83 SER A CA 1
ATOM 676 C C . SER A 1 83 ? 9.716 4.883 -10.722 1.00 95.19 83 SER A C 1
ATOM 678 O O . SER A 1 83 ? 9.830 4.867 -9.495 1.00 95.19 83 SER A O 1
ATOM 680 N N . TYR A 1 84 ? 9.678 3.755 -11.436 1.00 95.69 84 TYR A N 1
ATOM 681 C CA . TYR A 1 84 ? 9.677 2.436 -10.813 1.00 95.69 84 TYR A CA 1
ATOM 682 C C . TYR A 1 84 ? 10.997 2.143 -10.086 1.00 95.69 84 TYR A C 1
ATOM 684 O O . TYR A 1 84 ? 10.970 1.677 -8.944 1.00 95.69 84 TYR A O 1
ATOM 692 N N . GLN A 1 85 ? 12.141 2.471 -10.697 1.00 96.94 85 GLN A N 1
ATOM 693 C CA . GLN A 1 85 ? 13.452 2.282 -10.067 1.00 96.94 85 GLN A CA 1
ATOM 694 C C . GLN A 1 85 ? 13.611 3.143 -8.810 1.00 96.94 85 GLN A C 1
ATOM 696 O O . GLN A 1 85 ? 13.957 2.609 -7.759 1.00 96.94 85 GLN A O 1
ATOM 701 N N . LEU A 1 86 ? 13.252 4.431 -8.859 1.00 97.56 86 LEU A N 1
ATOM 702 C CA . LEU A 1 86 ? 13.319 5.318 -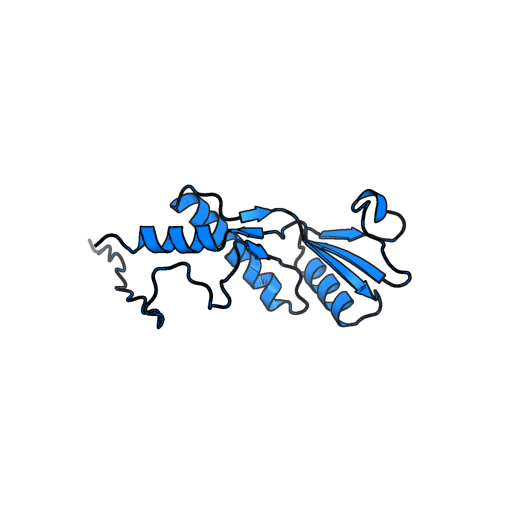7.690 1.00 97.56 86 LEU A CA 1
ATOM 703 C C . LEU A 1 86 ? 12.429 4.837 -6.537 1.00 97.56 86 LEU A C 1
ATOM 705 O O . LEU A 1 86 ? 12.830 4.883 -5.373 1.00 97.56 86 LEU A O 1
ATOM 709 N N . MET A 1 87 ? 11.226 4.347 -6.840 1.00 97.56 87 MET A N 1
ATOM 710 C CA . MET A 1 87 ? 10.323 3.774 -5.839 1.00 97.56 87 MET A CA 1
ATOM 711 C C . MET A 1 87 ? 10.899 2.493 -5.220 1.00 97.56 87 MET A C 1
ATOM 713 O O . MET A 1 87 ? 10.914 2.349 -3.995 1.00 97.56 87 MET A O 1
ATOM 717 N N . LYS A 1 88 ? 11.430 1.584 -6.045 1.00 97.00 88 LYS A N 1
ATOM 718 C CA . LYS A 1 88 ? 12.069 0.337 -5.600 1.00 97.00 88 LYS A CA 1
ATOM 719 C C . LYS A 1 88 ? 13.292 0.611 -4.719 1.00 97.00 88 LYS A C 1
ATOM 721 O O . LYS A 1 88 ? 13.404 0.029 -3.640 1.00 97.00 88 LYS A O 1
ATOM 726 N N . GLU A 1 89 ? 14.160 1.530 -5.134 1.00 97.12 89 GLU A N 1
ATOM 727 C CA . GLU A 1 89 ? 15.324 1.983 -4.365 1.00 97.12 89 GLU A CA 1
ATOM 728 C C . GLU A 1 89 ? 14.905 2.609 -3.034 1.00 97.12 89 GLU A C 1
ATOM 730 O O . GLU A 1 89 ? 15.469 2.285 -1.990 1.00 97.12 89 GLU A O 1
ATOM 735 N N . THR A 1 90 ? 13.874 3.457 -3.044 1.00 97.88 90 THR A N 1
ATOM 736 C CA . THR A 1 90 ? 13.344 4.093 -1.833 1.00 97.88 90 THR A CA 1
ATOM 737 C C . THR A 1 90 ? 12.823 3.058 -0.839 1.00 97.88 90 THR A C 1
ATOM 739 O O . THR A 1 90 ? 13.141 3.128 0.351 1.00 97.88 90 THR A O 1
ATOM 742 N N . LEU A 1 91 ? 12.067 2.061 -1.300 1.00 97.56 91 LEU A N 1
ATOM 743 C CA . LEU A 1 91 ? 11.580 0.973 -0.450 1.00 97.56 91 LEU A CA 1
ATOM 744 C C . LEU A 1 91 ? 12.731 0.167 0.169 1.00 97.56 91 LEU A C 1
ATOM 746 O O . LEU A 1 91 ? 12.718 -0.101 1.372 1.00 97.56 91 LEU A O 1
ATOM 750 N N . GLN A 1 92 ? 13.744 -0.178 -0.630 1.00 97.12 92 GLN A N 1
ATOM 751 C CA . GLN A 1 92 ? 14.926 -0.910 -0.166 1.00 97.12 92 GLN A CA 1
ATOM 752 C C . GLN A 1 92 ? 15.750 -0.095 0.837 1.00 97.12 92 GLN A C 1
ATOM 754 O O . GLN A 1 92 ? 16.117 -0.606 1.896 1.00 97.12 92 GLN A O 1
ATOM 759 N N . LYS A 1 93 ? 15.995 1.186 0.539 1.00 97.38 93 LYS A N 1
ATOM 760 C CA . LYS A 1 93 ? 16.729 2.123 1.400 1.00 97.38 93 LYS A CA 1
ATOM 761 C C . LYS A 1 93 ? 16.073 2.256 2.773 1.00 97.38 93 LYS A C 1
ATOM 763 O O . LYS A 1 93 ? 16.764 2.195 3.788 1.00 97.38 93 LYS A O 1
ATOM 768 N N . ASN A 1 94 ? 14.747 2.388 2.805 1.00 96.69 94 ASN A N 1
ATOM 769 C CA . ASN A 1 94 ? 13.970 2.476 4.045 1.00 96.69 94 ASN A CA 1
ATOM 770 C C . ASN A 1 94 ? 13.688 1.109 4.685 1.00 96.69 94 ASN A C 1
ATOM 772 O O . ASN A 1 94 ? 12.966 1.042 5.676 1.00 96.69 94 ASN A O 1
ATOM 776 N N . LYS A 1 95 ? 14.256 0.018 4.147 1.00 96.94 95 LYS A N 1
ATOM 777 C CA . LYS A 1 95 ? 14.101 -1.353 4.661 1.00 96.94 95 LYS A CA 1
ATOM 778 C C . LYS A 1 95 ? 12.635 -1.764 4.815 1.00 96.94 95 LYS A C 1
ATOM 780 O O . LYS A 1 95 ? 12.285 -2.507 5.732 1.00 96.94 95 LYS A O 1
ATOM 785 N N . VAL A 1 96 ? 11.774 -1.279 3.922 1.00 97.44 96 VAL A N 1
ATOM 786 C CA . VAL A 1 96 ? 10.366 -1.667 3.921 1.00 97.44 96 VAL A CA 1
ATOM 787 C C . VAL A 1 96 ? 10.283 -3.163 3.598 1.00 97.44 96 VAL A C 1
ATOM 789 O O . VAL A 1 96 ? 10.945 -3.614 2.661 1.00 97.44 96 VAL A O 1
ATOM 792 N N . PRO A 1 97 ? 9.481 -3.952 4.335 1.00 97.31 97 PRO A N 1
ATOM 793 C CA . PRO A 1 97 ? 9.198 -5.335 3.973 1.00 97.31 97 PRO A CA 1
ATOM 794 C C . PRO A 1 97 ? 8.558 -5.410 2.580 1.00 97.31 97 PRO A C 1
ATOM 796 O O . PRO A 1 97 ? 7.385 -5.071 2.405 1.00 97.31 97 PRO A O 1
ATOM 799 N N . ILE A 1 98 ? 9.333 -5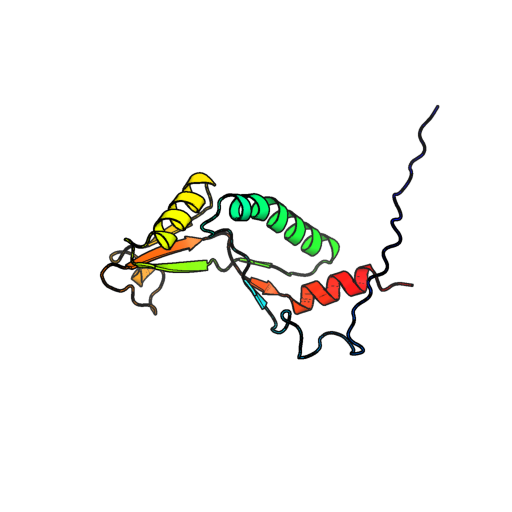.849 1.589 1.00 97.56 98 ILE A N 1
ATOM 800 C CA . ILE A 1 98 ? 8.893 -5.966 0.198 1.00 97.56 98 ILE A CA 1
ATOM 801 C C . ILE A 1 98 ? 9.132 -7.367 -0.358 1.00 97.56 98 ILE A C 1
ATOM 803 O O . ILE A 1 98 ? 10.085 -8.042 0.028 1.00 97.56 98 ILE A O 1
ATOM 807 N N . ALA A 1 99 ? 8.300 -7.777 -1.313 1.00 96.25 99 ALA A N 1
ATOM 808 C CA . ALA A 1 99 ? 8.566 -8.924 -2.174 1.00 96.25 99 ALA A CA 1
ATOM 809 C C . ALA A 1 99 ? 8.769 -8.444 -3.614 1.00 96.25 99 ALA A C 1
ATOM 811 O O . ALA A 1 99 ? 7.888 -7.808 -4.187 1.00 96.25 99 ALA A O 1
ATOM 812 N N . ILE A 1 100 ? 9.929 -8.740 -4.197 1.00 95.25 100 ILE A N 1
ATOM 813 C CA . ILE A 1 100 ? 10.198 -8.465 -5.611 1.00 95.25 100 ILE A CA 1
ATOM 814 C C . ILE A 1 100 ? 9.762 -9.692 -6.404 1.00 95.25 100 ILE A C 1
ATOM 816 O O . ILE A 1 100 ? 10.241 -10.802 -6.155 1.00 95.25 100 ILE A O 1
ATOM 820 N N . LEU A 1 101 ? 8.848 -9.487 -7.345 1.00 93.50 101 LEU A N 1
ATOM 821 C CA . LEU A 1 101 ? 8.323 -10.534 -8.202 1.00 93.50 101 LEU A CA 1
ATOM 822 C C . LEU A 1 101 ? 8.888 -10.363 -9.612 1.00 93.50 101 LEU A C 1
ATOM 824 O O . LEU A 1 101 ? 8.875 -9.274 -10.181 1.00 93.50 101 LEU A O 1
ATOM 828 N N . ASN A 1 102 ? 9.394 -11.455 -10.166 1.00 87.25 102 ASN A N 1
ATOM 829 C CA . ASN A 1 102 ? 9.859 -11.546 -11.541 1.00 87.25 102 ASN A CA 1
ATOM 830 C C . ASN A 1 102 ? 8.945 -12.499 -12.315 1.00 87.25 102 ASN A C 1
ATOM 832 O O . ASN A 1 102 ? 8.078 -13.156 -11.745 1.00 87.25 102 ASN A O 1
ATOM 836 N N . ARG A 1 103 ? 9.147 -12.612 -13.625 1.00 85.50 103 ARG A N 1
ATOM 837 C CA . ARG A 1 103 ? 8.299 -13.450 -14.480 1.00 85.50 103 ARG A CA 1
ATOM 838 C C . ARG A 1 103 ? 8.221 -14.918 -14.029 1.00 85.50 103 ARG A C 1
ATOM 840 O O . ARG A 1 103 ? 7.180 -15.540 -14.223 1.00 85.50 103 ARG A O 1
ATOM 847 N N . ASP A 1 104 ? 9.275 -15.443 -13.406 1.00 86.88 104 ASP A N 1
ATOM 848 C CA . ASP A 1 104 ? 9.360 -16.848 -12.997 1.00 86.88 104 ASP A CA 1
ATOM 849 C C . ASP A 1 104 ? 8.514 -17.154 -11.752 1.00 86.88 104 ASP A C 1
ATOM 851 O O . ASP A 1 104 ? 7.965 -18.249 -11.630 1.00 86.88 104 ASP A O 1
ATOM 855 N N . ASN A 1 105 ? 8.374 -16.191 -10.833 1.00 89.69 105 ASN A N 1
ATOM 856 C CA . ASN A 1 105 ? 7.619 -16.367 -9.588 1.00 89.69 105 ASN A CA 1
ATOM 857 C C . ASN A 1 105 ? 6.271 -15.619 -9.562 1.00 89.69 105 ASN A C 1
ATOM 859 O O . ASN A 1 105 ? 5.412 -15.941 -8.741 1.00 89.69 105 ASN A O 1
ATOM 863 N N . PHE A 1 106 ? 6.039 -14.667 -10.472 1.00 93.06 106 PHE A N 1
ATOM 864 C CA . PHE A 1 106 ? 4.880 -13.776 -10.428 1.00 93.06 106 PHE A CA 1
ATOM 865 C C . PHE A 1 106 ? 3.553 -14.537 -10.428 1.00 93.06 106 PHE A C 1
ATOM 867 O O . PHE A 1 106 ? 2.732 -14.326 -9.540 1.00 93.06 106 PHE A O 1
ATOM 874 N N . CYS A 1 107 ? 3.357 -15.476 -11.358 1.00 90.88 107 CYS A N 1
ATOM 875 C CA . CYS A 1 107 ? 2.108 -16.239 -11.461 1.00 90.88 107 CYS A CA 1
ATOM 876 C C . CYS A 1 107 ? 1.852 -17.150 -10.250 1.00 90.88 107 CYS A C 1
ATOM 878 O O . CYS A 1 107 ? 0.706 -17.492 -9.977 1.00 90.88 107 CYS A O 1
ATOM 880 N N . GLN A 1 108 ? 2.893 -17.547 -9.511 1.00 90.88 108 GLN A N 1
ATOM 881 C CA . GLN A 1 108 ? 2.726 -18.335 -8.285 1.00 90.88 108 GLN A CA 1
ATOM 882 C C . GLN A 1 108 ? 2.155 -17.473 -7.153 1.00 90.88 108 GLN A C 1
ATOM 884 O O . GLN A 1 108 ? 1.357 -17.952 -6.350 1.00 90.88 108 GLN A O 1
ATOM 889 N N . HIS A 1 109 ? 2.538 -16.194 -7.111 1.00 90.12 109 HIS A N 1
ATOM 890 C CA . HIS A 1 109 ? 2.076 -15.246 -6.102 1.00 90.12 109 HIS A CA 1
ATOM 891 C C . HIS A 1 109 ? 0.776 -14.532 -6.500 1.00 90.12 109 HIS A C 1
ATOM 893 O O . HIS A 1 109 ? -0.064 -14.277 -5.640 1.00 90.12 109 HIS A O 1
ATOM 899 N N . ILE A 1 110 ? 0.592 -14.227 -7.788 1.00 93.50 110 ILE A N 1
ATOM 900 C CA . ILE A 1 110 ? -0.526 -13.452 -8.338 1.00 93.50 110 ILE A CA 1
ATOM 901 C C . ILE A 1 110 ? -1.100 -14.184 -9.577 1.00 93.50 110 ILE A C 1
ATOM 903 O O . ILE A 1 110 ? -0.898 -13.755 -10.713 1.00 93.50 110 ILE A O 1
ATOM 907 N N . PRO A 1 111 ? -1.840 -15.297 -9.393 1.00 89.50 111 PRO A N 1
ATOM 908 C CA . PRO A 1 111 ? -2.192 -16.234 -10.473 1.00 89.50 111 PRO A CA 1
ATOM 909 C C . PRO A 1 111 ? -3.142 -15.689 -11.549 1.00 89.50 111 PRO A C 1
ATOM 911 O O . PRO A 1 111 ? -3.270 -16.291 -12.609 1.00 89.50 111 PRO A O 1
ATOM 914 N N . ASN A 1 112 ? -3.802 -14.555 -11.297 1.00 89.44 112 ASN A N 1
ATOM 915 C CA . ASN A 1 112 ? -4.808 -13.974 -12.195 1.00 89.44 112 ASN A CA 1
ATOM 916 C C . ASN A 1 112 ? -4.365 -12.644 -12.823 1.00 89.44 112 ASN A C 1
ATOM 918 O O . ASN A 1 112 ? -5.189 -11.911 -13.367 1.00 89.44 112 ASN A O 1
ATOM 922 N N . VAL A 1 113 ? -3.080 -12.308 -12.717 1.00 90.81 113 VAL A N 1
ATOM 923 C CA . VAL A 1 113 ? -2.495 -11.105 -13.312 1.00 90.81 113 VAL A CA 1
ATOM 924 C C . VAL A 1 113 ? -1.335 -11.542 -14.197 1.00 90.81 113 VAL A C 1
ATOM 926 O O . VAL A 1 113 ? -0.626 -12.493 -13.881 1.00 90.81 113 VAL A O 1
ATOM 929 N N . ASN A 1 114 ? -1.153 -10.864 -15.325 1.00 90.25 114 ASN A N 1
ATOM 930 C CA . ASN A 1 114 ? -0.034 -11.116 -16.222 1.00 90.25 114 ASN A CA 1
ATOM 931 C C . ASN A 1 114 ? 1.010 -10.008 -16.060 1.00 90.25 114 ASN A C 1
ATOM 933 O O . ASN A 1 114 ? 0.652 -8.832 -16.099 1.00 90.25 114 ASN A O 1
ATOM 937 N N . LEU A 1 115 ? 2.281 -10.386 -15.924 1.00 93.50 115 LEU A N 1
ATOM 938 C CA . LEU A 1 115 ? 3.402 -9.450 -15.928 1.00 93.50 115 LEU A CA 1
ATOM 939 C C . LEU A 1 115 ? 3.941 -9.324 -17.359 1.00 93.50 115 LEU A C 1
ATOM 941 O O . LEU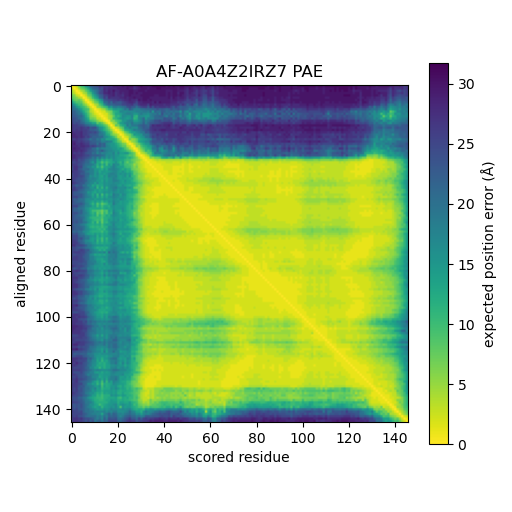 A 1 115 ? 4.403 -10.310 -17.949 1.00 93.50 115 LEU A O 1
ATOM 945 N N . ALA A 1 116 ? 3.847 -8.127 -17.942 1.00 92.50 116 ALA A N 1
ATOM 946 C CA . ALA A 1 116 ? 4.280 -7.893 -19.315 1.00 92.50 116 ALA A CA 1
ATOM 947 C C . ALA A 1 116 ? 5.796 -8.108 -19.476 1.00 92.50 116 ALA A C 1
ATOM 949 O O . ALA A 1 116 ? 6.572 -8.065 -18.522 1.00 92.50 116 ALA A O 1
ATOM 950 N N . VAL A 1 117 ? 6.237 -8.388 -20.706 1.00 92.94 117 VAL A N 1
ATOM 951 C CA . VAL A 1 117 ? 7.677 -8.473 -20.993 1.00 92.94 117 VAL A CA 1
ATOM 952 C C . VAL A 1 117 ? 8.287 -7.086 -20.797 1.00 92.94 117 VAL A C 1
ATOM 954 O O . VAL A 1 117 ? 7.810 -6.134 -21.402 1.00 92.94 117 VAL A O 1
ATOM 957 N N . GLY A 1 118 ? 9.342 -6.995 -19.987 1.00 92.38 118 GLY A N 1
ATOM 958 C CA . GLY A 1 118 ? 9.996 -5.726 -19.650 1.00 92.38 118 GLY A CA 1
ATOM 959 C C . GLY A 1 118 ? 9.444 -5.050 -18.393 1.00 92.38 118 GLY A C 1
ATOM 960 O O . GLY A 1 118 ? 10.086 -4.133 -17.890 1.00 92.38 118 GLY A O 1
ATOM 961 N N . ASP A 1 119 ? 8.326 -5.532 -17.843 1.00 95.06 119 ASP A N 1
ATOM 962 C CA . ASP A 1 119 ? 7.782 -5.018 -16.589 1.00 95.06 119 ASP A CA 1
ATOM 963 C C . ASP A 1 119 ? 8.395 -5.714 -15.371 1.00 95.06 119 ASP A C 1
ATOM 965 O O . ASP A 1 119 ? 8.659 -6.921 -15.363 1.00 95.06 119 ASP A O 1
ATOM 969 N N . GLY A 1 120 ? 8.556 -4.928 -14.314 1.00 94.75 120 GLY A N 1
ATOM 970 C CA . GLY A 1 120 ? 8.864 -5.369 -12.969 1.00 94.75 120 GLY A CA 1
ATOM 971 C C . GLY A 1 120 ? 7.636 -5.386 -12.067 1.00 94.75 120 GLY A C 1
ATOM 972 O O . GLY A 1 120 ? 6.633 -4.717 -12.333 1.00 94.75 120 GLY A O 1
ATOM 973 N N . ALA A 1 121 ? 7.729 -6.125 -10.961 1.00 96.88 121 ALA A N 1
ATOM 974 C CA . ALA A 1 121 ? 6.736 -6.098 -9.899 1.00 96.88 121 ALA A CA 1
ATOM 975 C C . ALA A 1 121 ? 7.373 -6.041 -8.500 1.00 96.88 121 ALA A C 1
ATOM 977 O O . ALA A 1 121 ? 8.267 -6.819 -8.161 1.00 96.88 121 ALA A O 1
ATOM 978 N N . VAL A 1 122 ? 6.850 -5.156 -7.651 1.00 97.00 122 VAL A N 1
ATOM 979 C CA . VAL A 1 122 ? 7.172 -5.079 -6.219 1.00 97.00 122 VAL A CA 1
ATOM 980 C C . VAL A 1 122 ? 5.880 -5.106 -5.417 1.00 97.00 122 VAL A C 1
ATOM 982 O O . VAL A 1 122 ? 4.919 -4.409 -5.737 1.00 97.00 122 VAL A O 1
ATOM 985 N N . VAL A 1 123 ? 5.862 -5.895 -4.348 1.00 97.56 123 VAL A N 1
ATOM 986 C CA . VAL A 1 123 ? 4.789 -5.904 -3.357 1.00 97.56 123 VAL A CA 1
ATOM 987 C C . VAL A 1 123 ? 5.290 -5.233 -2.088 1.00 97.56 123 VAL A C 1
ATOM 989 O O . VAL A 1 123 ? 6.192 -5.756 -1.441 1.00 97.56 123 VAL A O 1
ATOM 992 N N . ASP A 1 124 ? 4.683 -4.112 -1.707 1.00 97.44 124 ASP A N 1
ATOM 993 C CA . ASP A 1 124 ? 4.801 -3.573 -0.349 1.00 97.44 124 ASP A CA 1
ATOM 994 C C . ASP A 1 124 ? 3.921 -4.417 0.573 1.00 97.44 124 ASP A C 1
ATOM 996 O O . ASP A 1 124 ? 2.694 -4.356 0.497 1.00 97.44 124 ASP A O 1
ATOM 1000 N N . ILE A 1 125 ? 4.545 -5.237 1.421 1.00 97.75 125 ILE A N 1
ATOM 1001 C CA . ILE A 1 125 ? 3.845 -6.186 2.298 1.00 97.75 125 ILE A CA 1
ATOM 1002 C C . ILE A 1 125 ? 3.095 -5.437 3.402 1.00 97.75 125 ILE A C 1
ATOM 1004 O O . ILE A 1 125 ? 2.067 -5.909 3.889 1.00 97.75 125 ILE A O 1
ATOM 1008 N N . THR A 1 126 ? 3.599 -4.268 3.801 1.00 96.81 126 THR A N 1
ATOM 1009 C CA . THR A 1 126 ? 3.023 -3.456 4.877 1.00 96.81 126 THR A CA 1
ATOM 1010 C C . THR A 1 126 ? 1.832 -2.635 4.431 1.00 96.81 126 THR A C 1
ATOM 1012 O O . THR A 1 126 ? 1.129 -2.116 5.285 1.00 96.81 126 THR A O 1
ATOM 1015 N N . ALA A 1 127 ? 1.598 -2.508 3.127 1.00 97.75 127 ALA A N 1
ATOM 1016 C CA . ALA A 1 127 ? 0.487 -1.740 2.605 1.00 97.75 127 ALA A CA 1
ATOM 1017 C C . ALA A 1 127 ? -0.865 -2.428 2.828 1.00 97.75 127 ALA A C 1
ATOM 1019 O O . ALA A 1 127 ? -0.985 -3.634 3.078 1.00 97.75 127 ALA A O 1
ATOM 1020 N N . GLY A 1 128 ? -1.926 -1.648 2.668 1.00 96.69 128 GLY A N 1
ATOM 1021 C CA . GLY A 1 128 ? -3.260 -2.201 2.643 1.00 96.69 128 GLY A CA 1
ATOM 1022 C C . GLY A 1 128 ? -4.346 -1.158 2.526 1.00 96.69 128 GLY A C 1
ATOM 1023 O O . GLY A 1 128 ? -4.223 -0.171 1.800 1.00 96.69 128 GLY A O 1
ATOM 1024 N N . VAL A 1 129 ? -5.434 -1.407 3.243 1.00 96.44 129 VAL A N 1
ATOM 1025 C CA . VAL A 1 129 ? -6.666 -0.642 3.139 1.00 96.44 129 VAL A CA 1
ATOM 1026 C C . VAL A 1 129 ? -7.074 -0.080 4.495 1.00 96.44 129 VAL A C 1
ATOM 1028 O O . VAL A 1 129 ? -7.159 -0.811 5.479 1.00 96.44 129 VAL A O 1
ATOM 1031 N N . LEU A 1 130 ? -7.395 1.210 4.518 1.00 94.50 130 LEU A N 1
ATOM 1032 C CA . LEU A 1 130 ? -8.059 1.904 5.616 1.00 94.50 130 LEU A CA 1
ATOM 1033 C C . LEU A 1 130 ? -9.564 1.986 5.365 1.00 94.50 130 LEU A C 1
ATOM 1035 O O . LEU A 1 130 ? -9.976 2.394 4.280 1.00 94.50 130 LEU A O 1
ATOM 1039 N N . TYR A 1 131 ? -10.385 1.674 6.364 1.00 91.75 131 TYR A N 1
ATOM 1040 C CA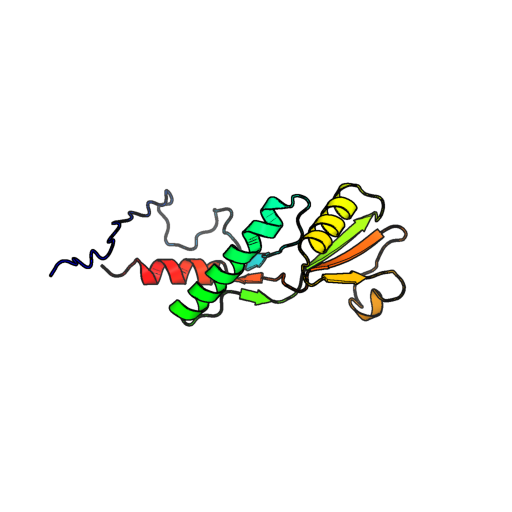 . TYR A 1 131 ? -11.835 1.885 6.346 1.00 91.75 131 TYR A CA 1
ATOM 1041 C C . TYR A 1 131 ? -12.155 3.345 6.691 1.00 91.75 131 TYR A C 1
ATOM 1043 O O . TYR A 1 131 ? -12.341 3.708 7.854 1.00 91.75 131 TYR A O 1
ATOM 1051 N N . ALA A 1 132 ? -12.175 4.202 5.669 1.00 82.19 132 ALA A N 1
ATOM 1052 C CA . ALA A 1 132 ? -12.265 5.654 5.828 1.00 82.19 132 ALA A CA 1
ATOM 1053 C C . ALA A 1 132 ? -13.584 6.111 6.473 1.00 82.19 132 ALA A C 1
ATOM 1055 O O . ALA A 1 132 ? -13.605 7.073 7.240 1.00 82.19 132 ALA A O 1
ATOM 1056 N N . ASP A 1 133 ? -14.681 5.406 6.200 1.00 79.50 133 ASP A N 1
ATOM 1057 C CA . ASP A 1 133 ? -15.989 5.682 6.793 1.00 79.50 133 ASP A CA 1
ATOM 1058 C C . ASP A 1 133 ? -16.018 5.382 8.299 1.00 79.50 133 ASP A C 1
ATOM 1060 O O . ASP A 1 133 ? -16.606 6.139 9.072 1.00 79.50 133 ASP A O 1
ATOM 1064 N N . ARG A 1 134 ? -15.354 4.302 8.725 1.00 83.56 134 ARG A N 1
ATOM 1065 C CA . ARG A 1 134 ? -15.193 3.949 10.139 1.00 83.56 134 ARG A CA 1
ATOM 1066 C C . ARG A 1 134 ? -14.292 4.943 10.849 1.00 83.56 134 ARG A C 1
ATOM 1068 O O . ARG A 1 134 ? -14.672 5.425 11.907 1.00 83.56 134 ARG A O 1
ATOM 1075 N N . ALA A 1 135 ? -13.161 5.296 10.241 1.00 81.38 135 ALA A N 1
ATOM 1076 C CA . ALA A 1 135 ? -12.228 6.266 10.804 1.00 81.38 135 ALA A CA 1
ATOM 1077 C C . ALA A 1 135 ? -12.912 7.617 11.063 1.00 81.38 135 ALA A C 1
ATOM 1079 O O . ALA A 1 135 ? -12.790 8.180 12.149 1.00 81.38 135 ALA A O 1
ATOM 1080 N N . LEU A 1 136 ? -13.704 8.097 10.097 1.00 80.62 136 LEU A N 1
ATOM 1081 C CA . LEU A 1 136 ? -14.461 9.337 10.247 1.00 80.62 136 LEU A CA 1
ATOM 1082 C C . LEU A 1 136 ? -15.469 9.259 11.404 1.00 80.62 136 LEU A C 1
ATOM 1084 O O . LEU A 1 136 ? -15.541 10.182 12.212 1.00 80.62 136 LEU A O 1
ATOM 1088 N N . LYS A 1 137 ? -16.221 8.156 11.508 1.00 79.56 137 LYS A N 1
ATOM 1089 C CA . LYS A 1 137 ? -17.188 7.946 12.598 1.00 79.56 137 LYS A CA 1
ATOM 1090 C C . LYS A 1 137 ? -16.509 7.889 13.966 1.00 79.56 137 LYS A C 1
ATOM 1092 O O . LYS A 1 137 ? -17.015 8.483 14.911 1.00 79.56 137 LYS A O 1
ATOM 1097 N N . THR A 1 138 ? -15.369 7.211 14.069 1.00 76.50 138 THR A N 1
ATOM 1098 C CA . THR A 1 138 ? -14.595 7.091 15.309 1.00 76.50 138 THR A CA 1
ATOM 1099 C C . THR A 1 138 ? -14.215 8.456 15.876 1.00 76.50 138 THR A C 1
ATOM 1101 O O . THR A 1 138 ? -14.546 8.764 17.020 1.00 76.50 138 THR A O 1
ATOM 1104 N N . VAL A 1 139 ? -13.579 9.296 15.057 1.00 74.81 139 VAL A N 1
ATOM 1105 C CA . VAL A 1 139 ? -13.105 10.618 15.492 1.00 74.81 139 VAL A CA 1
ATOM 1106 C C . VAL A 1 139 ? -14.283 11.532 15.851 1.00 74.81 139 VAL A C 1
ATOM 1108 O O . VAL A 1 139 ? -14.212 12.314 16.795 1.00 74.81 139 VAL A O 1
ATOM 1111 N N . GLN A 1 140 ? -15.413 11.405 15.150 1.00 73.06 140 GLN A N 1
ATOM 1112 C CA . GLN A 1 140 ? -16.626 12.164 15.465 1.00 73.06 140 GLN A CA 1
ATOM 1113 C C . GLN A 1 140 ? -17.245 11.782 16.811 1.00 73.06 140 GLN A C 1
ATOM 1115 O O . GLN A 1 140 ? -17.694 12.665 17.534 1.00 73.06 140 GLN A O 1
ATOM 1120 N N . VAL A 1 141 ? -17.265 10.497 17.169 1.00 66.25 141 VAL A N 1
ATOM 1121 C CA . VAL A 1 141 ? -17.818 10.045 18.457 1.00 66.25 141 VAL A CA 1
ATOM 1122 C C . VAL A 1 141 ? -16.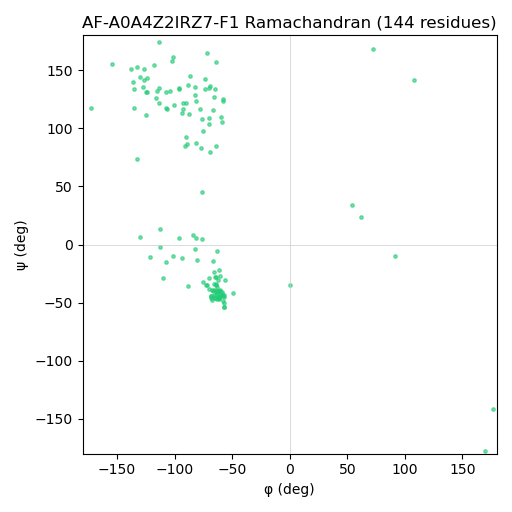926 10.476 19.624 1.00 66.25 141 VAL A C 1
ATOM 1124 O O . VAL A 1 141 ? -17.444 10.919 20.647 1.00 66.25 141 VAL A O 1
ATOM 1127 N N . GLN A 1 142 ? -15.600 10.434 19.456 1.00 57.78 142 GLN A N 1
ATOM 1128 C CA . GLN A 1 142 ? -14.644 10.872 20.483 1.00 57.78 142 GLN A CA 1
ATOM 1129 C C . GLN A 1 142 ? -14.723 12.380 20.790 1.00 57.78 142 GLN A C 1
ATOM 1131 O O . GLN A 1 142 ? -14.443 12.786 21.916 1.00 57.78 142 GLN A O 1
ATOM 1136 N N . HIS A 1 143 ? -15.145 13.209 19.829 1.00 55.16 143 HIS A N 1
ATOM 1137 C CA . HIS A 1 143 ? -15.223 14.670 19.988 1.00 55.16 143 HIS A CA 1
ATOM 1138 C C . HIS A 1 143 ? -16.650 15.248 19.986 1.00 55.16 143 HIS A C 1
ATOM 1140 O O . HIS A 1 143 ? -16.819 16.452 20.163 1.00 55.16 143 HIS A O 1
ATOM 1146 N N . GLY A 1 144 ? -17.676 14.413 19.799 1.00 44.94 144 GLY A N 1
ATOM 1147 C CA . GLY A 1 144 ? -19.087 14.811 19.707 1.00 44.94 144 GLY A CA 1
ATOM 1148 C C . GLY A 1 144 ? -19.885 14.709 21.009 1.00 44.94 144 GLY A C 1
ATOM 1149 O O . GLY A 1 144 ? -21.095 14.906 20.982 1.00 44.94 144 GLY A O 1
ATOM 1150 N N . SER A 1 145 ? -19.245 14.389 22.137 1.00 36.34 145 SER A N 1
ATOM 1151 C CA . SER A 1 145 ? -19.906 14.371 23.448 1.00 36.34 145 SER A CA 1
ATOM 1152 C C . SER A 1 145 ? -19.776 15.735 24.129 1.00 36.34 145 SER A C 1
ATOM 1154 O O . SER A 1 145 ? -18.863 15.950 24.926 1.00 36.34 145 SER A O 1
ATOM 1156 N N . CYS A 1 146 ? -20.685 16.654 23.801 1.00 34.44 146 CYS A N 1
ATOM 1157 C CA . CYS A 1 146 ? -21.055 17.776 24.662 1.00 34.44 146 CYS A CA 1
ATOM 1158 C C . CYS A 1 146 ? -22.564 18.011 24.594 1.00 34.44 146 CYS A C 1
ATOM 1160 O O . CYS A 1 146 ? -23.119 17.916 23.477 1.00 34.44 146 CYS A O 1
#

Radius of gyration: 20.26 Å; Cα contacts (8 Å, |Δi|>4): 178; chains: 1; bounding box: 42×42×67 Å

Nearest PDB structures (foldseek):
  1zov-assembly2_B  TM=9.209E-01  e=3.295E-09  Bacillus sp. NS-129
  2a89-assembly1_A  TM=9.004E-01  e=2.536E-09  Bacillus sp. B-0618
  3m0o-assembly2_B  TM=9.113E-01  e=6.765E-09  Bacillus sp. B-0618
  7exs-assembly1_A  TM=8.974E-01  e=5.936E-09  Thermomicrobium roseum DSM 5159
  2uzz-assembly2_B  TM=8.872E-01  e=4.166E-07  Escherichia coli BL21(DE3)

pLDDT: mean 80.49, std 22.57, range [31.45, 97.88]

InterPro domains:
  IPR006076 FAD dependent oxidoreductase [PF01266] (26-137)
  IPR036188 FAD/NAD(P)-binding domain superfamily [G3DSA:3.50.50.60] (19-140)
  IPR036188 FAD/NAD(P)-binding domain superfamily [SSF51905] (23-136)
  IPR045170 MTOX family [PTHR10961] (11-140)

Organism: NCBI:txid230148

Secondary structure (DSSP, 8-state):
----------------S--SPSS-TTSTT-SSEEEE----SSHHHHHHHHHHHHHHHHHHHHHTS--EEE--EEEEEETT-HHHHHHHHHHHHTT--EEEE-HHHHHHHSTT--PPTTEEEEEETT-EEEEHHHHHHHHHHHH---